Protein AF-A0A953TWG9-F1 (afdb_monomer_lite)

Secondary structure (DSSP, 8-state):
-PPPPPHHHHHHHHHHHHHHHHHHHHHHHHHH-HHHHHHHHHHHHHHTTPBP-----HHHHHHHHHHHHHHHHHHHHHHHHHHH-HHHHGGGHHHHHHHHHHHHHHHHHIIIII--BHHHHHHHHHHHHHHHHHHHHHHHHHHHHHT--

Radius of gyration: 17.67 Å; chains: 1; bounding box: 47×28×47 Å

Structure (mmCIF, N/CA/C/O backbone):
data_AF-A0A953TWG9-F1
#
_entry.id   AF-A0A953TWG9-F1
#
loop_
_atom_site.group_PDB
_atom_site.id
_atom_site.type_symbol
_atom_site.label_atom_id
_atom_site.label_alt_id
_atom_site.label_comp_id
_atom_site.label_asym_id
_atom_site.label_entity_id
_atom_site.label_seq_id
_atom_site.pdbx_PDB_ins_code
_atom_site.Cartn_x
_atom_site.Cartn_y
_atom_site.Cartn_z
_atom_site.occupancy
_atom_site.B_iso_or_equiv
_atom_site.auth_seq_id
_atom_site.auth_comp_id
_atom_site.auth_asym_id
_atom_site.auth_atom_id
_atom_site.pdbx_PDB_model_num
ATOM 1 N N . MET A 1 1 ? -24.099 6.044 23.510 1.00 38.38 1 MET A N 1
ATOM 2 C CA . MET A 1 1 ? -22.834 5.747 24.217 1.00 38.38 1 MET A CA 1
ATOM 3 C C . MET A 1 1 ? -22.064 4.775 23.344 1.00 38.38 1 MET A C 1
ATOM 5 O O . MET A 1 1 ? -22.531 3.661 23.166 1.00 38.38 1 MET A O 1
ATOM 9 N N . GLY A 1 2 ? -21.001 5.229 22.674 1.00 49.62 2 GLY A N 1
ATOM 10 C CA . GLY A 1 2 ? -20.231 4.360 21.780 1.00 49.62 2 GLY A CA 1
ATOM 11 C C . GLY A 1 2 ? -19.527 3.288 22.600 1.00 49.62 2 GLY A C 1
ATOM 12 O O . GLY A 1 2 ? -18.819 3.635 23.544 1.00 49.62 2 GLY A O 1
ATOM 13 N N . ALA A 1 3 ? -19.758 2.014 22.278 1.00 60.12 3 ALA A N 1
ATOM 14 C CA . ALA A 1 3 ? -19.016 0.910 22.870 1.00 60.12 3 ALA A CA 1
ATOM 15 C C . ALA A 1 3 ? -17.516 1.220 22.772 1.00 60.12 3 ALA A C 1
ATOM 17 O O . ALA A 1 3 ? -17.011 1.582 21.706 1.00 60.12 3 ALA A O 1
ATOM 18 N N . THR A 1 4 ? -16.814 1.168 23.900 1.00 72.12 4 THR A N 1
ATOM 19 C CA . THR A 1 4 ? -15.366 1.360 23.939 1.00 72.12 4 THR A CA 1
ATOM 20 C C . THR A 1 4 ? -14.710 0.334 23.026 1.00 72.12 4 THR A C 1
ATOM 22 O O . THR A 1 4 ? -14.819 -0.860 23.289 1.00 72.12 4 THR A O 1
ATOM 25 N N . ALA A 1 5 ? -14.038 0.807 21.971 1.00 76.00 5 ALA A N 1
ATOM 26 C CA . ALA A 1 5 ? -13.354 -0.054 21.012 1.00 76.00 5 ALA A CA 1
ATOM 27 C C . ALA A 1 5 ? -12.431 -1.051 21.729 1.00 76.00 5 ALA A C 1
ATOM 29 O O . ALA A 1 5 ? -11.655 -0.670 22.621 1.00 76.00 5 ALA A O 1
ATOM 30 N N . THR A 1 6 ? -12.515 -2.311 21.312 1.00 89.56 6 THR A N 1
ATOM 31 C CA . THR A 1 6 ? -11.686 -3.412 21.811 1.00 89.56 6 THR A CA 1
ATOM 32 C C . THR A 1 6 ? -10.202 -3.137 21.551 1.00 89.56 6 THR A C 1
ATOM 34 O O . THR A 1 6 ? -9.819 -2.272 20.752 1.00 89.56 6 THR A O 1
ATOM 37 N N . LYS A 1 7 ? -9.317 -3.866 22.238 1.00 92.75 7 LYS A N 1
ATOM 38 C CA . LYS A 1 7 ? -7.866 -3.734 22.035 1.00 92.75 7 LYS A CA 1
ATOM 39 C C . LYS A 1 7 ? -7.486 -4.039 20.581 1.00 92.75 7 LYS A C 1
ATOM 41 O O . LYS A 1 7 ? -6.636 -3.359 20.011 1.00 92.75 7 LYS A O 1
ATOM 46 N N . GLU A 1 8 ? -8.142 -5.025 19.987 1.00 94.06 8 GLU A N 1
ATOM 47 C CA . GLU A 1 8 ? -7.972 -5.495 18.616 1.00 94.06 8 GLU A CA 1
ATOM 48 C C . GLU A 1 8 ? -8.380 -4.423 17.603 1.00 94.06 8 GLU A C 1
ATOM 50 O O . GLU A 1 8 ? -7.635 -4.139 16.666 1.00 94.06 8 GLU A O 1
ATOM 55 N N . GLU A 1 9 ? -9.519 -3.768 17.823 1.00 93.00 9 GLU A N 1
ATOM 56 C CA . GLU A 1 9 ? -9.990 -2.659 16.987 1.00 93.00 9 GLU A CA 1
ATOM 57 C C . GLU A 1 9 ? -9.054 -1.448 17.070 1.00 93.00 9 GLU A C 1
ATOM 59 O O . GLU A 1 9 ? -8.768 -0.815 16.054 1.00 93.00 9 GLU A O 1
ATOM 64 N N . LYS A 1 10 ? -8.501 -1.151 18.254 1.00 93.81 10 LYS A N 1
ATOM 65 C CA . LYS A 1 10 ? -7.483 -0.097 18.405 1.00 93.81 10 LYS A CA 1
ATOM 66 C C . LYS A 1 10 ? -6.202 -0.429 17.644 1.00 93.81 10 LYS A C 1
ATOM 68 O O . LYS A 1 10 ? -5.661 0.435 16.960 1.00 93.81 10 LYS A O 1
ATOM 73 N N . GLN A 1 11 ? -5.727 -1.673 17.729 1.00 96.31 11 GLN A N 1
ATOM 74 C CA . GLN A 1 11 ? -4.559 -2.133 16.969 1.00 96.31 11 GLN A CA 1
ATOM 75 C C . GLN A 1 11 ? -4.783 -2.026 15.460 1.00 96.31 11 GLN A C 1
ATOM 77 O O . GLN A 1 11 ? -3.906 -1.523 14.757 1.00 96.31 11 GLN A O 1
ATOM 82 N N . LEU A 1 12 ? -5.965 -2.425 14.977 1.00 96.62 12 LEU A N 1
ATOM 83 C CA . LEU A 1 12 ? -6.353 -2.220 13.584 1.00 96.62 12 LEU A CA 1
ATOM 84 C C . LEU A 1 12 ? -6.329 -0.729 13.224 1.00 96.62 12 LEU A C 1
ATOM 86 O O . LEU A 1 12 ? -5.757 -0.362 12.204 1.00 96.62 12 LEU A O 1
ATOM 90 N N . GLY A 1 13 ? -6.880 0.139 14.076 1.00 96.12 13 GLY A N 1
ATOM 91 C CA . GLY A 1 13 ? -6.841 1.589 13.884 1.00 96.12 13 GLY A CA 1
ATOM 92 C C . GLY A 1 13 ? -5.418 2.133 13.713 1.00 96.12 13 GLY A C 1
ATOM 93 O O . GLY A 1 13 ? -5.153 2.853 12.753 1.00 96.12 13 GLY A O 1
ATOM 94 N N . TYR A 1 14 ? -4.478 1.748 14.583 1.00 97.62 14 TYR A N 1
ATOM 95 C CA . TYR A 1 14 ? -3.074 2.163 14.460 1.00 97.62 14 TYR A CA 1
ATO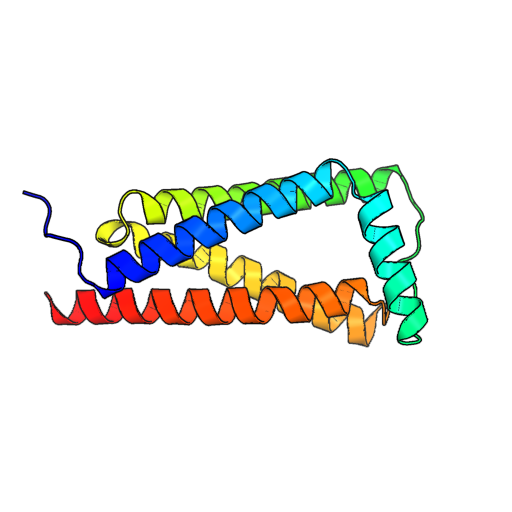M 96 C C . TYR A 1 14 ? -2.415 1.640 13.181 1.00 97.62 14 TYR A C 1
ATOM 98 O O . TYR A 1 14 ? -1.732 2.395 12.486 1.00 97.62 14 TYR A O 1
ATOM 106 N N . TRP A 1 15 ? -2.649 0.371 12.839 1.00 97.81 15 TRP A N 1
ATOM 107 C CA . TRP A 1 15 ? -2.141 -0.218 11.602 1.00 97.81 15 TRP A CA 1
ATOM 108 C C . TRP A 1 15 ? -2.662 0.518 10.361 1.00 97.81 15 TRP A C 1
ATOM 110 O O . TRP A 1 15 ? -1.888 0.848 9.461 1.00 97.81 15 TRP A O 1
ATOM 120 N N . MET A 1 16 ? -3.961 0.825 10.320 1.00 98.00 16 MET A N 1
ATOM 121 C CA . MET A 1 16 ? -4.571 1.531 9.194 1.00 98.00 16 MET A CA 1
ATOM 122 C C . MET A 1 16 ? -4.136 2.996 9.132 1.00 98.00 16 MET A C 1
ATOM 124 O O . MET A 1 16 ? -3.995 3.529 8.037 1.00 98.00 16 MET A O 1
ATOM 128 N N . ALA A 1 17 ? -3.839 3.640 10.264 1.00 97.88 17 ALA A N 1
ATOM 129 C CA . ALA A 1 17 ? -3.260 4.984 10.277 1.00 97.88 17 ALA A CA 1
ATOM 130 C C . ALA A 1 17 ? -1.855 4.994 9.659 1.00 97.88 17 ALA A C 1
ATOM 132 O O . ALA A 1 17 ? -1.561 5.819 8.793 1.00 97.88 17 ALA A O 1
ATOM 133 N N . MET A 1 18 ? -1.010 4.035 10.047 1.00 98.06 18 MET A N 1
ATOM 134 C CA . MET A 1 18 ? 0.313 3.871 9.449 1.00 98.06 18 MET A CA 1
ATOM 135 C C . MET A 1 18 ? 0.211 3.537 7.955 1.00 98.06 18 MET A C 1
ATOM 137 O O . MET A 1 18 ? 0.909 4.133 7.139 1.00 98.06 18 MET A O 1
ATOM 141 N N . SER A 1 19 ? -0.703 2.639 7.584 1.00 96.69 19 SER A N 1
ATOM 142 C CA . SER A 1 19 ? -0.949 2.265 6.188 1.00 96.69 19 SER A CA 1
ATOM 143 C C . SER A 1 19 ? -1.416 3.458 5.354 1.00 96.69 19 SER A C 1
ATOM 145 O O . SER A 1 19 ? -0.885 3.684 4.272 1.00 96.69 19 SER A O 1
ATOM 147 N N . ALA A 1 20 ? -2.340 4.274 5.872 1.00 97.69 20 ALA A N 1
ATOM 148 C CA . ALA A 1 20 ? -2.790 5.498 5.215 1.00 97.69 20 ALA A CA 1
ATOM 149 C C . ALA A 1 20 ? -1.618 6.449 4.945 1.00 97.69 20 ALA A C 1
ATOM 151 O O . ALA A 1 20 ? -1.482 6.957 3.834 1.00 97.69 20 ALA A O 1
ATOM 152 N N . PHE A 1 21 ? -0.745 6.648 5.936 1.00 98.00 21 PHE A N 1
ATOM 153 C CA . PHE A 1 21 ? 0.448 7.471 5.770 1.00 98.00 21 PHE A CA 1
ATOM 154 C C . PHE A 1 21 ? 1.391 6.909 4.697 1.00 98.00 21 PHE A C 1
ATOM 156 O O . PHE A 1 21 ? 1.846 7.658 3.832 1.00 98.00 21 PHE A O 1
ATOM 163 N N . LEU A 1 22 ? 1.654 5.599 4.706 1.00 96.50 22 LEU A N 1
ATOM 164 C CA . LEU A 1 22 ? 2.517 4.940 3.720 1.00 96.50 22 LEU A CA 1
ATOM 165 C C . LEU A 1 22 ? 1.945 5.016 2.300 1.00 96.50 22 LEU A C 1
ATOM 167 O O . LEU A 1 22 ? 2.680 5.307 1.362 1.00 96.50 22 LEU A O 1
ATOM 171 N N . TYR A 1 23 ? 0.643 4.785 2.123 1.00 96.44 23 TYR A N 1
ATOM 172 C CA . TYR A 1 23 ? -0.004 4.837 0.809 1.00 96.44 23 TYR A CA 1
ATOM 173 C C . TYR A 1 23 ? -0.067 6.258 0.262 1.00 96.44 23 TYR A C 1
ATOM 175 O O . TYR A 1 23 ? 0.221 6.468 -0.915 1.00 96.44 23 TYR A O 1
ATOM 183 N N . PHE A 1 24 ? -0.370 7.232 1.121 1.00 97.50 24 PHE A N 1
ATOM 184 C CA . PHE A 1 24 ? -0.377 8.638 0.747 1.00 97.50 24 PHE A CA 1
ATOM 185 C C . PHE A 1 24 ? 1.020 9.114 0.344 1.00 97.50 24 PHE A C 1
ATOM 187 O O . PHE A 1 24 ? 1.212 9.613 -0.763 1.00 97.50 24 PHE A O 1
ATOM 194 N N . SER A 1 25 ? 2.007 8.932 1.227 1.00 96.50 25 SER A N 1
ATOM 195 C CA . SER A 1 25 ? 3.381 9.380 0.984 1.00 96.50 25 SER A CA 1
ATOM 196 C C . SER A 1 25 ? 4.025 8.629 -0.181 1.00 96.50 25 SER A C 1
ATOM 198 O O . SER A 1 25 ? 4.606 9.262 -1.059 1.00 96.50 25 SER A O 1
ATOM 200 N N . GLY A 1 26 ? 3.859 7.306 -0.253 1.00 92.88 26 GLY A N 1
ATOM 201 C CA . GLY A 1 26 ? 4.341 6.487 -1.363 1.00 92.88 26 GLY A CA 1
ATOM 202 C C . GLY A 1 26 ? 3.716 6.903 -2.693 1.00 92.88 26 GLY A C 1
ATOM 203 O O . GLY A 1 26 ? 4.439 7.146 -3.657 1.00 92.88 26 GLY A O 1
ATOM 204 N N . GLY A 1 27 ? 2.391 7.075 -2.734 1.00 93.19 27 GLY A N 1
ATOM 205 C CA . GLY A 1 27 ? 1.690 7.576 -3.915 1.00 93.19 27 GLY A CA 1
ATOM 206 C C . GLY A 1 27 ? 2.190 8.956 -4.348 1.00 93.19 27 GLY A C 1
ATOM 207 O O . GLY A 1 27 ? 2.442 9.173 -5.532 1.00 93.19 27 GLY A O 1
ATOM 208 N N . LEU A 1 28 ? 2.394 9.873 -3.399 1.00 94.44 28 LEU A N 1
ATOM 209 C CA . LEU A 1 28 ? 2.886 11.223 -3.674 1.00 94.44 28 LEU A CA 1
ATOM 210 C C . LEU A 1 28 ? 4.319 11.214 -4.228 1.00 94.44 28 LEU A C 1
ATOM 212 O O . LEU A 1 28 ? 4.605 11.917 -5.196 1.00 94.44 28 LEU A O 1
ATOM 216 N N . VAL A 1 29 ? 5.207 10.394 -3.660 1.00 91.50 29 VAL A N 1
ATOM 217 C CA . VAL A 1 29 ? 6.584 10.231 -4.153 1.00 91.50 29 VAL A CA 1
ATOM 218 C C . VAL A 1 29 ? 6.586 9.684 -5.581 1.00 91.50 29 VAL A C 1
ATOM 220 O O . VAL A 1 29 ? 7.284 10.231 -6.432 1.00 91.50 29 VAL A O 1
ATOM 223 N N . PHE A 1 30 ? 5.770 8.666 -5.874 1.00 87.19 30 PHE A N 1
ATOM 224 C CA . PHE A 1 30 ? 5.636 8.120 -7.229 1.00 87.19 30 PHE A CA 1
ATOM 225 C C . PHE A 1 30 ? 5.056 9.131 -8.225 1.00 87.19 30 PHE A C 1
ATOM 227 O O . PHE A 1 30 ? 5.490 9.170 -9.375 1.00 87.19 30 PHE A O 1
ATOM 234 N N . LEU A 1 31 ? 4.101 9.965 -7.803 1.00 89.88 31 LEU A N 1
ATOM 235 C CA . LEU A 1 31 ? 3.496 10.980 -8.664 1.00 89.88 31 LEU A CA 1
ATOM 236 C C . LEU A 1 31 ? 4.476 12.117 -8.991 1.00 89.88 31 LEU A C 1
ATOM 238 O O . LEU A 1 31 ? 4.582 12.524 -10.148 1.00 89.88 31 LEU A O 1
ATOM 242 N N . LEU A 1 32 ? 5.178 12.639 -7.981 1.00 89.62 32 LEU A N 1
ATOM 243 C CA . LEU A 1 32 ? 6.045 13.813 -8.118 1.00 89.62 32 LEU A CA 1
ATOM 244 C C . LEU A 1 32 ? 7.440 13.465 -8.650 1.00 89.62 32 LEU A C 1
ATOM 246 O O . LEU A 1 32 ? 8.026 14.241 -9.405 1.00 89.62 32 LEU A O 1
ATOM 250 N N . PHE A 1 33 ? 7.971 12.297 -8.283 1.00 88.25 33 PHE A N 1
ATOM 251 C CA . PHE A 1 33 ? 9.346 11.890 -8.579 1.00 88.25 33 PHE A CA 1
ATOM 252 C C . PHE A 1 33 ? 9.446 10.490 -9.217 1.00 88.25 33 PHE A C 1
ATOM 254 O O . PHE A 1 33 ? 10.300 9.699 -8.805 1.00 88.25 33 PHE A O 1
ATOM 261 N N . PRO A 1 34 ? 8.664 10.165 -10.267 1.00 84.19 34 PRO A N 1
ATOM 262 C CA . PRO A 1 34 ? 8.683 8.824 -10.856 1.00 84.19 34 PRO A CA 1
ATOM 263 C C . PRO A 1 34 ? 10.054 8.464 -11.443 1.00 84.19 34 PRO A C 1
ATOM 265 O O . PRO A 1 34 ? 10.548 7.357 -11.260 1.00 84.19 34 PRO A O 1
ATOM 268 N N . ARG A 1 35 ? 10.708 9.418 -12.119 1.00 83.56 35 ARG A N 1
ATOM 269 C CA . ARG A 1 35 ? 12.005 9.191 -12.775 1.00 83.56 35 ARG A CA 1
ATOM 270 C C . ARG A 1 35 ? 13.157 9.002 -11.788 1.00 83.56 35 ARG A C 1
ATOM 272 O O . ARG A 1 35 ? 13.841 7.990 -11.912 1.00 83.56 35 ARG A O 1
ATOM 279 N N . PRO A 1 36 ? 13.392 9.912 -10.818 1.00 86.50 36 PRO A N 1
ATOM 280 C CA . PRO A 1 36 ? 14.431 9.697 -9.814 1.00 86.50 36 PRO A CA 1
ATOM 281 C C . PRO A 1 36 ? 14.269 8.365 -9.079 1.00 86.50 36 PRO A C 1
ATOM 283 O O . PRO A 1 36 ? 15.253 7.660 -8.878 1.00 86.50 36 PRO A O 1
ATOM 286 N N . LEU A 1 37 ? 13.031 7.993 -8.740 1.00 85.56 37 LEU A N 1
ATOM 287 C CA . LEU A 1 37 ? 12.747 6.740 -8.052 1.00 85.56 37 LEU A CA 1
ATOM 288 C C . LEU A 1 37 ? 13.141 5.519 -8.894 1.00 85.56 37 LEU A C 1
ATOM 290 O O . LEU A 1 37 ? 13.861 4.650 -8.407 1.00 85.56 37 LEU A O 1
ATOM 294 N N . LEU A 1 38 ? 12.728 5.473 -10.165 1.00 84.44 38 LEU A N 1
ATOM 295 C CA . LEU A 1 38 ? 13.093 4.382 -11.074 1.00 84.44 38 LEU A CA 1
ATOM 296 C C . LEU A 1 38 ? 14.607 4.304 -11.305 1.00 84.44 38 LEU A C 1
ATOM 298 O O . LEU A 1 38 ? 15.162 3.212 -11.283 1.00 84.44 38 LEU A O 1
ATOM 302 N N . LEU A 1 39 ? 15.299 5.441 -11.427 1.00 86.19 39 LEU A N 1
ATOM 303 C CA . LEU A 1 39 ? 16.759 5.464 -11.573 1.00 86.19 39 LEU A CA 1
ATOM 304 C C . LEU A 1 39 ? 17.484 4.886 -10.351 1.00 86.19 39 LEU A C 1
ATOM 306 O O . LEU A 1 39 ? 18.483 4.180 -10.506 1.00 86.19 39 LEU A O 1
ATOM 310 N N . VAL A 1 40 ? 16.994 5.169 -9.141 1.00 87.06 40 VAL A N 1
ATOM 311 C CA . VAL A 1 40 ? 17.536 4.575 -7.910 1.00 87.06 40 VAL A CA 1
ATOM 312 C C . VAL A 1 40 ? 17.291 3.067 -7.902 1.00 87.06 40 VAL A C 1
ATOM 314 O O . VAL A 1 40 ? 18.222 2.307 -7.639 1.00 87.06 40 VAL A O 1
ATOM 317 N N . LEU A 1 41 ? 16.079 2.621 -8.244 1.00 86.12 41 LEU A N 1
ATOM 318 C CA . LEU A 1 41 ? 15.743 1.196 -8.314 1.00 86.12 41 LEU A CA 1
ATOM 319 C C . LEU A 1 41 ? 16.584 0.457 -9.360 1.00 86.12 41 LEU A C 1
ATOM 321 O O . LEU A 1 41 ? 17.099 -0.618 -9.070 1.00 86.12 41 LEU A O 1
ATOM 325 N N . ASP A 1 42 ? 16.798 1.040 -10.535 1.00 87.81 42 ASP A N 1
ATOM 326 C CA . ASP A 1 42 ? 17.662 0.464 -11.567 1.00 87.81 42 ASP A CA 1
ATOM 327 C C . ASP A 1 42 ? 19.126 0.420 -11.121 1.00 87.81 42 ASP A C 1
ATOM 329 O O . ASP A 1 42 ? 19.835 -0.550 -11.387 1.00 87.81 42 ASP A O 1
ATOM 333 N N . SER A 1 43 ? 19.592 1.451 -10.411 1.00 86.56 43 SER A N 1
ATOM 334 C CA . SER A 1 43 ? 20.955 1.491 -9.872 1.00 86.56 43 SER A CA 1
ATOM 335 C C . SER A 1 43 ? 21.177 0.405 -8.821 1.00 86.56 43 SER A C 1
ATOM 337 O O . SER A 1 43 ? 22.199 -0.275 -8.859 1.00 86.56 43 SER A O 1
ATOM 339 N N . LEU A 1 44 ? 20.203 0.185 -7.935 1.00 86.69 44 LEU A N 1
ATOM 340 C CA . LEU A 1 44 ? 20.220 -0.926 -6.982 1.00 86.69 44 LEU A CA 1
ATOM 341 C C . LEU A 1 44 ? 20.102 -2.281 -7.693 1.00 86.69 44 LEU A C 1
ATOM 343 O O . LEU A 1 44 ? 20.817 -3.219 -7.350 1.00 86.69 44 LEU A O 1
ATOM 347 N N . GLY A 1 45 ? 19.268 -2.372 -8.730 1.00 84.56 45 GLY A N 1
ATOM 348 C CA . GLY A 1 45 ? 19.112 -3.566 -9.557 1.00 84.56 45 GLY A CA 1
ATOM 349 C C . GLY A 1 45 ? 20.413 -4.010 -10.222 1.00 84.56 45 GLY A C 1
ATOM 350 O O . GLY A 1 45 ? 20.694 -5.206 -10.267 1.00 84.56 45 GLY A O 1
ATOM 351 N N . LYS A 1 46 ? 21.261 -3.065 -10.649 1.00 86.75 46 LYS A N 1
ATOM 352 C CA . LYS A 1 46 ? 22.597 -3.366 -11.192 1.00 86.75 46 LYS A CA 1
ATOM 353 C C . LYS A 1 46 ? 23.507 -4.064 -10.181 1.00 86.75 46 LYS A C 1
ATOM 355 O O . LYS A 1 46 ? 24.260 -4.944 -10.583 1.00 86.75 46 LYS A O 1
ATOM 360 N N . ILE A 1 47 ? 23.417 -3.720 -8.891 1.00 88.31 47 ILE A N 1
ATOM 361 C CA . ILE A 1 47 ? 24.217 -4.353 -7.823 1.00 88.31 47 ILE A CA 1
ATOM 362 C C . ILE A 1 47 ? 23.877 -5.846 -7.707 1.00 88.31 47 ILE A C 1
ATOM 364 O O . ILE A 1 47 ? 24.750 -6.667 -7.449 1.00 88.31 47 ILE A O 1
ATOM 368 N N . VAL A 1 48 ? 22.614 -6.206 -7.942 1.00 85.56 48 VAL A N 1
ATOM 369 C CA . VAL A 1 48 ? 22.108 -7.586 -7.872 1.00 85.56 48 VAL A CA 1
ATOM 370 C C . VAL A 1 48 ? 21.927 -8.238 -9.251 1.00 85.56 48 VAL A C 1
ATOM 372 O O . VAL A 1 48 ? 21.250 -9.257 -9.361 1.00 85.56 48 VAL A O 1
ATOM 375 N N . HIS A 1 49 ? 22.535 -7.675 -10.303 1.00 85.88 49 HIS A N 1
ATOM 376 C CA . HIS A 1 49 ? 22.500 -8.188 -11.682 1.00 85.88 49 HIS A CA 1
ATOM 377 C C . HIS A 1 49 ? 21.083 -8.374 -12.273 1.00 85.88 49 HIS A C 1
ATOM 379 O O . HIS A 1 49 ? 20.842 -9.285 -13.067 1.00 85.88 49 HIS A O 1
ATOM 385 N N . LEU A 1 50 ? 20.138 -7.505 -11.907 1.00 86.62 50 LEU A N 1
ATOM 386 C CA . LEU A 1 50 ? 18.773 -7.496 -12.442 1.00 86.62 50 LEU A CA 1
ATOM 387 C C . LEU A 1 50 ? 18.604 -6.488 -13.584 1.00 86.62 50 LEU A C 1
ATOM 389 O O . LEU A 1 50 ? 19.359 -5.521 -13.709 1.00 86.62 50 LEU A O 1
ATOM 393 N N . ALA A 1 51 ? 17.595 -6.725 -14.425 1.00 80.31 51 ALA A N 1
ATOM 394 C CA . ALA A 1 51 ? 17.303 -5.864 -15.565 1.00 80.31 51 ALA A CA 1
ATOM 395 C C . ALA A 1 51 ? 16.815 -4.475 -15.101 1.00 80.31 51 ALA A C 1
ATOM 397 O O . ALA A 1 51 ? 16.154 -4.370 -14.064 1.00 80.31 51 ALA A O 1
ATOM 398 N N . PRO A 1 52 ? 17.097 -3.402 -15.856 1.00 75.88 52 PRO A N 1
ATOM 399 C CA . PRO A 1 52 ? 16.469 -2.114 -15.608 1.00 75.88 52 PRO A CA 1
ATOM 400 C C . PRO A 1 52 ? 14.993 -2.147 -16.024 1.00 75.88 52 PRO A C 1
ATOM 402 O O . PRO A 1 52 ? 14.598 -2.873 -16.943 1.00 75.88 52 PRO A O 1
ATOM 405 N N . VAL A 1 53 ? 14.173 -1.320 -15.386 1.00 69.81 53 VAL A N 1
ATOM 406 C CA . VAL A 1 53 ? 12.856 -0.968 -15.921 1.00 69.81 53 VAL A CA 1
ATOM 407 C C . VAL A 1 53 ? 13.106 0.003 -17.071 1.00 69.81 53 VAL A C 1
ATOM 409 O O . VAL A 1 53 ? 13.503 1.136 -16.827 1.00 69.81 53 VAL A O 1
ATOM 412 N N . LEU A 1 54 ? 12.943 -0.443 -18.326 1.00 61.44 54 LEU A N 1
ATOM 413 C CA . LEU A 1 54 ? 13.207 0.387 -19.512 1.00 61.44 54 LEU A CA 1
ATOM 414 C C . LEU A 1 54 ? 12.602 1.802 -19.346 1.00 61.44 54 LEU A C 1
ATOM 416 O O . LEU A 1 54 ? 11.378 1.919 -19.275 1.00 61.44 54 LEU A O 1
ATOM 420 N N . PRO A 1 55 ? 13.413 2.876 -19.331 1.00 54.91 55 PRO A N 1
ATOM 421 C CA . PRO A 1 55 ? 12.895 4.237 -19.352 1.00 54.91 55 PRO A CA 1
ATOM 422 C C . PRO A 1 55 ? 12.512 4.559 -20.796 1.00 54.91 55 PRO A C 1
ATOM 424 O O . PRO A 1 55 ? 13.390 4.652 -21.657 1.00 54.91 55 PRO A O 1
ATOM 427 N N . GLY A 1 56 ? 11.219 4.676 -21.113 1.00 54.50 56 GLY A N 1
ATOM 428 C CA . GLY A 1 56 ? 10.864 4.615 -22.528 1.00 54.50 56 GLY A CA 1
ATOM 429 C C . GLY A 1 56 ? 9.406 4.751 -22.944 1.00 54.50 56 GLY A C 1
ATOM 430 O O . GLY A 1 56 ? 9.025 4.049 -23.869 1.00 54.50 56 GLY A O 1
ATOM 431 N N . ALA A 1 57 ? 8.609 5.651 -22.354 1.00 49.88 57 ALA A N 1
ATOM 432 C CA . ALA A 1 57 ? 7.673 6.514 -23.104 1.00 49.88 57 ALA A CA 1
ATOM 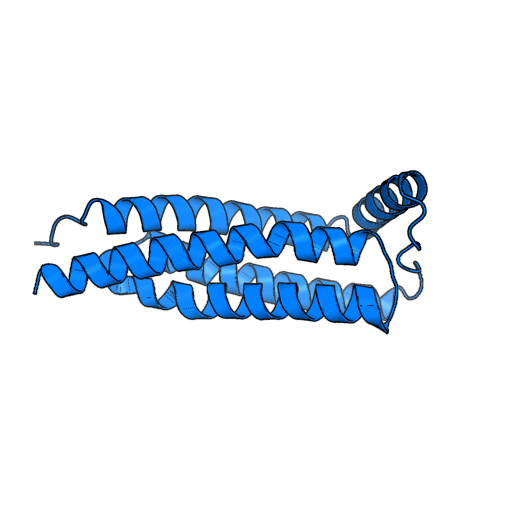433 C C . ALA A 1 57 ? 6.977 7.536 -22.183 1.00 49.88 57 ALA A C 1
ATOM 435 O O . ALA A 1 57 ? 6.108 7.192 -21.382 1.00 49.88 57 ALA A O 1
ATOM 436 N N . MET A 1 58 ? 7.290 8.827 -22.358 1.00 61.00 58 MET A N 1
ATOM 437 C CA . MET A 1 58 ? 6.844 9.921 -21.476 1.00 61.00 58 MET A CA 1
ATOM 438 C C . MET A 1 58 ? 5.326 10.029 -21.262 1.00 61.00 58 MET A C 1
ATOM 440 O O . MET A 1 58 ? 4.911 10.491 -20.200 1.00 61.00 58 MET A O 1
ATOM 444 N N . LEU A 1 59 ? 4.497 9.670 -22.247 1.00 65.44 59 LEU A N 1
ATOM 445 C CA . LEU A 1 59 ? 3.047 9.865 -22.144 1.00 65.44 59 LEU A CA 1
ATOM 446 C C . LEU A 1 59 ? 2.353 8.694 -21.433 1.00 65.44 59 LEU A C 1
ATOM 448 O O . LEU A 1 59 ? 1.554 8.918 -20.525 1.00 65.44 59 LEU A O 1
ATOM 452 N N . ALA A 1 60 ? 2.699 7.457 -21.804 1.00 73.31 60 ALA A N 1
ATOM 453 C CA . ALA A 1 60 ? 2.135 6.256 -21.193 1.00 73.31 60 ALA A CA 1
ATOM 454 C C . ALA A 1 60 ? 2.531 6.150 -19.713 1.00 73.31 60 ALA A C 1
ATOM 456 O O . ALA A 1 60 ? 1.677 5.901 -18.870 1.00 73.31 60 ALA A O 1
ATOM 457 N N . GLU A 1 61 ? 3.792 6.436 -19.372 1.00 76.06 61 GLU A N 1
ATOM 458 C CA . GLU A 1 61 ? 4.261 6.451 -17.978 1.00 76.06 61 GLU A CA 1
ATOM 459 C C . GLU A 1 61 ? 3.464 7.438 -17.114 1.00 76.06 61 GLU A C 1
ATOM 461 O O . GLU A 1 61 ? 3.036 7.100 -16.014 1.00 76.06 61 GLU A O 1
ATOM 466 N N . ARG A 1 62 ? 3.209 8.656 -17.615 1.00 81.06 62 ARG A N 1
ATOM 467 C CA . ARG A 1 62 ? 2.420 9.662 -16.885 1.00 81.06 62 ARG A CA 1
ATOM 468 C C . ARG A 1 62 ? 0.978 9.214 -16.676 1.00 81.06 62 ARG A C 1
ATOM 470 O O . ARG A 1 62 ? 0.446 9.413 -15.588 1.00 81.06 62 ARG A O 1
ATOM 477 N N . PHE A 1 63 ? 0.369 8.599 -17.687 1.00 84.50 63 PHE A N 1
ATOM 478 C CA . PHE A 1 63 ? -0.977 8.043 -17.575 1.00 84.50 63 PHE A CA 1
ATOM 479 C C . PHE A 1 63 ? -1.049 6.960 -16.488 1.00 84.50 63 PHE A C 1
ATOM 481 O O . PHE A 1 63 ? -1.887 7.042 -15.590 1.00 84.50 63 PHE A O 1
ATOM 488 N N . TRP A 1 64 ? -0.125 5.995 -16.508 1.00 86.31 64 TRP A N 1
ATOM 489 C CA . TRP A 1 64 ? -0.084 4.927 -15.508 1.00 86.31 64 TRP A CA 1
ATOM 490 C C . TRP A 1 64 ? 0.258 5.439 -14.106 1.00 86.31 64 TRP A C 1
ATOM 492 O O . TRP A 1 64 ? -0.320 4.957 -13.135 1.00 86.31 64 TRP A O 1
ATOM 502 N N . ASN A 1 65 ? 1.110 6.459 -13.983 1.00 87.56 65 ASN A N 1
ATOM 503 C CA . ASN A 1 65 ? 1.408 7.094 -12.697 1.00 87.56 65 ASN A CA 1
ATOM 504 C C . ASN A 1 65 ? 0.182 7.796 -12.102 1.00 87.56 65 ASN A C 1
ATOM 506 O O . ASN A 1 65 ? -0.066 7.675 -10.904 1.00 87.56 65 ASN A O 1
ATOM 510 N N . LEU A 1 66 ? -0.610 8.494 -12.924 1.00 90.75 66 LEU A N 1
ATOM 511 C CA . LEU A 1 66 ? -1.865 9.108 -12.477 1.00 90.75 66 LEU A CA 1
ATOM 512 C C . LEU A 1 66 ? -2.863 8.048 -11.997 1.00 90.75 66 LEU A C 1
ATOM 514 O O . LEU A 1 66 ? -3.490 8.223 -10.950 1.00 90.75 66 LEU A O 1
ATOM 518 N N . LEU A 1 67 ? -2.973 6.931 -12.721 1.00 91.62 67 LEU A N 1
ATOM 519 C CA . LEU A 1 67 ? -3.833 5.818 -12.325 1.00 91.62 67 LEU A CA 1
ATOM 520 C C . LEU A 1 67 ? -3.356 5.170 -11.016 1.00 91.62 67 LEU A C 1
ATOM 522 O O . LEU A 1 67 ? -4.155 4.967 -10.102 1.00 91.62 67 LEU A O 1
ATOM 526 N N . ALA A 1 68 ? -2.056 4.892 -10.894 1.00 91.56 68 ALA A N 1
ATOM 527 C CA . ALA A 1 68 ? -1.457 4.339 -9.683 1.00 91.56 68 ALA A CA 1
ATOM 528 C C . ALA A 1 68 ? -1.674 5.261 -8.475 1.00 91.56 68 ALA A C 1
ATOM 530 O O . ALA A 1 68 ? -2.060 4.793 -7.403 1.00 91.56 68 ALA A O 1
ATOM 531 N N . PHE A 1 69 ? -1.511 6.575 -8.657 1.00 94.94 69 PHE A N 1
ATOM 532 C CA . PHE A 1 69 ? -1.789 7.563 -7.619 1.00 94.94 69 PHE A CA 1
ATOM 533 C C . PHE A 1 69 ? -3.268 7.575 -7.216 1.00 94.94 69 PHE A C 1
ATOM 535 O O . PHE A 1 69 ? -3.581 7.551 -6.029 1.00 94.94 69 PHE A O 1
ATOM 542 N N . SER A 1 70 ? -4.191 7.546 -8.182 1.00 96.75 70 SER A N 1
ATOM 543 C CA . SER A 1 70 ? -5.632 7.472 -7.907 1.00 96.75 70 SER A CA 1
ATOM 544 C C . SER A 1 70 ? -6.000 6.230 -7.079 1.00 96.75 70 SER A C 1
ATOM 546 O O . SER A 1 70 ? -6.726 6.327 -6.082 1.00 96.75 70 SER A O 1
ATOM 548 N N . MET A 1 71 ? -5.434 5.067 -7.418 1.00 95.25 71 MET A N 1
ATOM 549 C CA . MET A 1 71 ? -5.619 3.838 -6.641 1.00 95.25 71 MET A CA 1
ATOM 550 C C . MET A 1 71 ? -5.007 3.948 -5.238 1.00 95.25 71 MET A C 1
ATOM 552 O O . MET A 1 71 ? -5.663 3.582 -4.261 1.00 95.25 71 MET A O 1
ATOM 556 N N . ALA A 1 72 ? -3.801 4.515 -5.112 1.00 96.25 72 ALA A N 1
ATOM 557 C CA . ALA A 1 72 ? -3.151 4.762 -3.824 1.00 96.25 72 ALA A CA 1
ATOM 558 C C . ALA A 1 72 ? -3.995 5.680 -2.921 1.00 96.25 72 ALA A C 1
ATOM 560 O O . ALA A 1 72 ? -4.162 5.406 -1.731 1.00 96.25 72 ALA A O 1
ATOM 561 N N . MET A 1 73 ? -4.605 6.727 -3.484 1.00 97.94 73 MET A N 1
ATOM 562 C CA . MET A 1 73 ? -5.523 7.608 -2.758 1.00 97.94 73 MET A CA 1
ATOM 563 C C . MET A 1 73 ? -6.806 6.893 -2.339 1.00 97.94 73 MET A C 1
ATOM 565 O O . MET A 1 73 ? -7.296 7.115 -1.234 1.00 97.94 73 MET A O 1
ATOM 569 N N . THR A 1 74 ? -7.319 5.981 -3.163 1.00 97.75 74 THR A N 1
ATOM 570 C CA . THR A 1 74 ? -8.498 5.175 -2.816 1.00 97.75 74 THR A CA 1
ATOM 571 C C . THR A 1 74 ? -8.233 4.301 -1.588 1.00 97.75 74 THR A C 1
ATOM 573 O O . THR A 1 74 ? -8.999 4.346 -0.624 1.00 97.75 74 THR A O 1
ATOM 576 N N . ILE A 1 75 ? -7.120 3.557 -1.565 1.00 97.50 75 ILE A N 1
ATOM 577 C CA . ILE A 1 75 ? -6.763 2.722 -0.403 1.00 97.50 75 ILE A CA 1
ATOM 578 C C . ILE A 1 75 ? -6.338 3.556 0.812 1.00 97.50 75 ILE A C 1
ATOM 580 O O . ILE A 1 75 ? -6.568 3.139 1.948 1.00 97.50 75 ILE A O 1
ATOM 584 N N . THR A 1 76 ? -5.788 4.755 0.600 1.00 98.12 76 THR A N 1
ATOM 585 C CA . THR A 1 76 ? -5.539 5.739 1.665 1.00 98.12 76 THR A CA 1
ATOM 586 C C . THR A 1 76 ? -6.853 6.159 2.316 1.00 98.12 76 THR A C 1
ATOM 588 O O . THR A 1 76 ? -6.988 6.072 3.534 1.00 98.12 76 THR A O 1
ATOM 591 N N . THR A 1 77 ? -7.851 6.556 1.523 1.00 98.25 77 THR A N 1
ATOM 592 C CA . THR A 1 77 ? -9.167 6.958 2.033 1.00 98.25 77 THR A CA 1
ATOM 593 C C . THR A 1 77 ? -9.860 5.802 2.745 1.00 98.25 77 THR A C 1
ATOM 595 O O . THR A 1 77 ? -10.355 5.998 3.853 1.00 98.25 77 THR A O 1
ATOM 598 N N . ALA A 1 78 ? -9.838 4.590 2.179 1.00 97.75 78 ALA A N 1
ATOM 599 C CA . ALA A 1 78 ? -10.359 3.401 2.856 1.00 97.75 78 ALA A CA 1
ATOM 600 C C . ALA A 1 78 ? -9.690 3.203 4.227 1.00 97.75 78 ALA A C 1
ATOM 602 O O . ALA A 1 78 ? -10.371 3.001 5.230 1.00 97.75 78 ALA A O 1
ATOM 603 N N . SER A 1 79 ? -8.367 3.372 4.295 1.00 97.94 79 SER A N 1
ATOM 604 C CA . SER A 1 79 ? -7.612 3.286 5.547 1.00 97.94 79 SER A CA 1
ATOM 605 C C . SER A 1 79 ? -8.032 4.361 6.555 1.00 97.94 79 SER A C 1
ATOM 607 O O . SER A 1 79 ? -8.287 4.047 7.715 1.00 97.94 79 SER A O 1
ATOM 609 N N . VAL A 1 80 ? -8.199 5.614 6.121 1.00 98.12 80 VAL A N 1
ATOM 610 C CA . VAL A 1 80 ? -8.672 6.722 6.972 1.00 98.12 80 VAL A CA 1
ATOM 611 C C . VAL A 1 80 ? -10.092 6.481 7.496 1.00 98.12 80 VAL A C 1
ATOM 613 O O . VAL A 1 80 ? -10.384 6.798 8.650 1.00 98.12 80 VAL A O 1
ATOM 616 N N . VAL A 1 81 ? -10.980 5.904 6.683 1.00 97.88 81 VAL A N 1
ATOM 617 C CA . VAL A 1 81 ? -12.344 5.550 7.106 1.00 97.88 81 VAL A CA 1
ATOM 618 C C . VAL A 1 81 ? -12.311 4.518 8.238 1.00 97.88 81 VAL A C 1
ATOM 620 O O . VAL A 1 81 ? -13.042 4.683 9.220 1.00 97.88 81 VAL A O 1
ATOM 623 N N . VAL A 1 82 ? -11.419 3.521 8.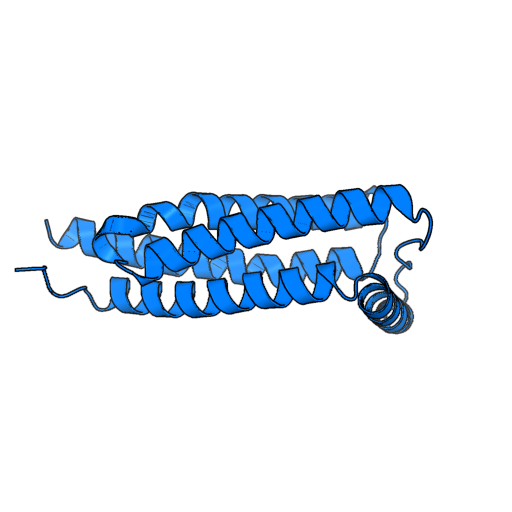166 1.00 96.88 82 VAL A N 1
ATOM 624 C CA . VAL A 1 82 ? -11.199 2.576 9.274 1.00 96.88 82 VAL A CA 1
ATOM 625 C C . VAL A 1 82 ? -10.667 3.299 10.510 1.00 96.88 82 VAL A C 1
ATOM 627 O O . VAL A 1 82 ? -11.206 3.104 11.591 1.00 96.88 82 VAL A O 1
ATOM 630 N N . VAL A 1 83 ? -9.671 4.181 10.372 1.00 96.69 83 VAL A N 1
ATOM 631 C CA . VAL A 1 83 ? -9.078 4.921 11.507 1.00 96.69 83 VAL A CA 1
ATOM 632 C C . VAL A 1 83 ? -10.125 5.696 12.311 1.00 96.69 83 VAL A C 1
ATOM 634 O O . VAL A 1 83 ? -10.062 5.715 13.538 1.00 96.69 83 VAL A O 1
ATOM 637 N N . ARG A 1 84 ? -11.099 6.323 11.639 1.00 95.00 84 ARG A N 1
ATOM 638 C CA . ARG A 1 84 ? -12.144 7.128 12.298 1.00 95.00 84 ARG A CA 1
ATOM 639 C C . ARG A 1 84 ? -13.065 6.304 13.194 1.00 95.00 84 ARG A C 1
ATOM 641 O O . ARG A 1 84 ? -13.518 6.809 14.217 1.00 95.00 84 ARG A O 1
ATOM 648 N N . ASN A 1 85 ? -13.369 5.070 12.802 1.00 94.19 85 ASN A N 1
ATOM 649 C CA . ASN A 1 85 ? -14.173 4.155 13.606 1.00 94.19 85 ASN A CA 1
ATOM 650 C C . ASN A 1 85 ? -13.818 2.699 13.263 1.00 94.19 85 ASN A C 1
ATOM 652 O O . ASN A 1 85 ? -14.503 2.079 12.443 1.00 94.19 85 ASN A O 1
ATOM 656 N N . PRO A 1 86 ? -12.764 2.134 13.881 1.00 93.25 86 PRO A N 1
ATOM 657 C CA . PRO A 1 86 ? -12.283 0.803 13.519 1.00 93.25 86 PRO A CA 1
ATOM 658 C C . PRO A 1 86 ? -13.312 -0.300 13.778 1.00 93.25 86 PRO A C 1
ATOM 660 O O . PRO A 1 86 ? -13.330 -1.297 13.064 1.00 93.25 86 PRO A O 1
ATOM 663 N N . ALA A 1 87 ? -14.195 -0.107 14.764 1.00 90.75 87 ALA A N 1
ATOM 664 C CA . ALA A 1 87 ? -15.227 -1.073 15.121 1.00 90.75 87 ALA A CA 1
ATOM 665 C C . ALA A 1 87 ? -16.304 -1.202 14.034 1.00 90.75 87 ALA A C 1
ATOM 667 O O . ALA A 1 87 ? -16.642 -2.318 13.633 1.00 90.75 87 ALA A O 1
ATOM 668 N N . ALA A 1 88 ? -16.806 -0.065 13.540 1.00 92.81 88 ALA A N 1
ATOM 669 C CA . ALA A 1 88 ? -17.873 -0.019 12.539 1.00 92.81 88 ALA A CA 1
ATOM 670 C C . ALA A 1 88 ? -17.363 -0.179 11.099 1.00 92.81 88 ALA A C 1
ATOM 672 O O . ALA A 1 88 ? -18.076 -0.704 10.253 1.00 92.81 88 ALA A O 1
ATOM 673 N N . ASN A 1 89 ? -16.135 0.263 10.813 1.00 95.56 89 ASN A N 1
ATOM 674 C CA . ASN A 1 89 ? -15.648 0.406 9.440 1.00 95.56 89 ASN A CA 1
ATOM 675 C C . ASN A 1 89 ? -14.591 -0.628 9.032 1.00 95.56 89 ASN A C 1
ATOM 677 O O . ASN A 1 89 ? -14.023 -0.501 7.953 1.00 95.56 89 ASN A O 1
ATOM 681 N N . LYS A 1 90 ? -14.305 -1.648 9.849 1.00 94.25 90 LYS A N 1
ATOM 682 C CA . LYS A 1 90 ? -13.283 -2.681 9.566 1.00 94.25 90 LYS A CA 1
ATOM 683 C C . LYS A 1 90 ? -13.389 -3.344 8.189 1.00 94.25 90 LYS A C 1
ATOM 685 O O . LYS A 1 90 ? -12.365 -3.737 7.640 1.00 94.25 90 LYS A O 1
ATOM 690 N N . ASP A 1 91 ? -14.575 -3.413 7.591 1.00 96.12 91 ASP A N 1
ATOM 691 C CA . ASP A 1 91 ? -14.760 -3.996 6.256 1.00 96.12 91 ASP A CA 1
ATOM 692 C C . ASP A 1 91 ? -14.151 -3.143 5.128 1.00 96.12 91 ASP A C 1
ATOM 694 O O . ASP A 1 91 ? -13.842 -3.665 4.057 1.00 96.12 91 ASP A O 1
ATOM 698 N N . PHE A 1 92 ? -13.831 -1.866 5.376 1.00 97.19 92 PHE A N 1
ATOM 699 C CA . PHE A 1 92 ? -13.018 -1.056 4.459 1.00 97.19 92 PHE A CA 1
ATOM 700 C C . PHE A 1 92 ? -11.564 -1.551 4.346 1.00 97.19 92 PHE A C 1
ATOM 702 O O . PHE A 1 92 ? -10.840 -1.120 3.450 1.00 97.19 92 PHE A O 1
ATOM 709 N N . CYS A 1 93 ? -11.131 -2.508 5.175 1.00 96.50 93 CYS A N 1
ATOM 710 C CA . CYS A 1 93 ? -9.882 -3.236 4.954 1.00 96.50 93 CYS A CA 1
ATOM 711 C C . CYS A 1 93 ? -9.943 -4.149 3.722 1.00 96.50 93 CYS A C 1
ATOM 713 O O . CYS A 1 93 ? -8.906 -4.400 3.117 1.00 96.50 93 CYS A O 1
ATOM 715 N N . ILE A 1 94 ? -11.124 -4.631 3.317 1.00 96.88 94 ILE A N 1
ATOM 716 C CA . ILE A 1 94 ? -11.293 -5.540 2.172 1.00 96.88 94 ILE A CA 1
ATOM 717 C C . ILE A 1 94 ? -10.711 -4.946 0.874 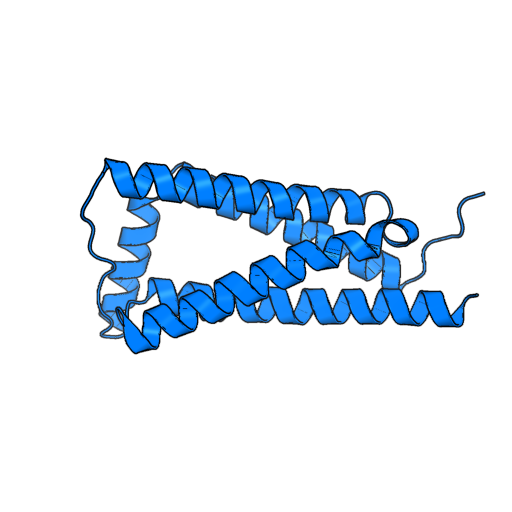1.00 96.88 94 ILE A C 1
ATOM 719 O O . ILE A 1 94 ? -9.848 -5.595 0.280 1.00 96.88 94 ILE A O 1
ATOM 723 N N . PRO A 1 95 ? -11.081 -3.728 0.427 1.00 96.31 95 PRO A N 1
ATOM 724 C CA . PRO A 1 95 ? -10.488 -3.144 -0.778 1.00 96.31 95 PRO A CA 1
ATOM 725 C C . PRO A 1 95 ? -8.973 -2.919 -0.655 1.00 96.31 95 PRO A C 1
ATOM 727 O O . PRO A 1 95 ? -8.256 -3.079 -1.640 1.00 96.31 95 PRO A O 1
ATOM 730 N N . VAL A 1 96 ? -8.460 -2.615 0.544 1.00 97.00 96 VAL A N 1
ATOM 731 C CA . VAL A 1 96 ? -7.010 -2.494 0.788 1.00 97.00 96 VAL A CA 1
ATOM 732 C C . VAL A 1 96 ? -6.319 -3.844 0.593 1.00 97.00 96 VAL A C 1
ATOM 734 O O . VAL A 1 96 ? -5.311 -3.926 -0.104 1.00 97.00 96 VAL A O 1
ATOM 737 N N . ILE A 1 97 ? -6.889 -4.915 1.151 1.00 97.56 97 ILE A N 1
ATOM 738 C CA . ILE A 1 97 ? -6.384 -6.285 1.014 1.00 97.56 97 ILE A CA 1
ATOM 739 C C . ILE A 1 97 ? -6.343 -6.692 -0.461 1.00 97.56 97 ILE A C 1
ATOM 741 O O . ILE A 1 97 ? -5.293 -7.111 -0.942 1.00 97.56 97 ILE A O 1
ATOM 745 N N . PHE A 1 98 ? -7.449 -6.531 -1.194 1.00 97.19 98 PHE A N 1
ATOM 746 C CA . PHE A 1 98 ? -7.506 -6.894 -2.614 1.00 97.19 98 PHE A CA 1
ATOM 747 C C . PHE A 1 98 ? -6.543 -6.073 -3.466 1.00 97.19 98 PHE A C 1
ATOM 749 O O . PHE A 1 98 ? -5.888 -6.632 -4.343 1.00 97.19 98 PHE A O 1
ATOM 756 N N . SER A 1 99 ? -6.402 -4.777 -3.180 1.00 95.56 99 SER A N 1
ATOM 757 C CA . SER A 1 99 ? -5.414 -3.933 -3.852 1.00 95.56 99 SER A CA 1
ATOM 758 C C . SER A 1 99 ? -3.995 -4.474 -3.663 1.00 95.56 99 SER A C 1
ATOM 760 O O . SER A 1 99 ? -3.271 -4.598 -4.648 1.00 95.56 99 SER A O 1
ATOM 762 N N . LYS A 1 100 ? -3.623 -4.868 -2.436 1.00 95.25 100 LYS A N 1
ATOM 763 C CA . LYS A 1 100 ? -2.292 -5.416 -2.141 1.00 95.25 100 LYS A CA 1
ATOM 764 C C . LYS A 1 100 ? -2.055 -6.806 -2.709 1.00 95.25 100 LYS A C 1
ATOM 766 O O . LYS A 1 100 ? -0.963 -7.076 -3.188 1.00 95.25 100 LYS A O 1
ATOM 771 N N . VAL A 1 101 ? -3.066 -7.673 -2.722 1.00 95.50 101 VAL A N 1
ATOM 772 C CA . VAL A 1 101 ? -2.968 -8.972 -3.408 1.00 95.50 101 VAL A CA 1
ATOM 773 C C . VAL A 1 101 ? -2.773 -8.773 -4.909 1.00 95.50 101 VAL A C 1
ATOM 775 O O . VAL A 1 101 ? -1.917 -9.423 -5.503 1.00 95.50 101 VAL A O 1
ATOM 778 N N . ALA A 1 102 ? -3.538 -7.866 -5.522 1.00 95.25 102 ALA A N 1
ATOM 779 C CA . ALA A 1 102 ? -3.447 -7.599 -6.951 1.00 95.25 102 ALA A CA 1
ATOM 780 C C . ALA A 1 102 ? -2.069 -7.045 -7.339 1.00 95.25 102 ALA A C 1
ATOM 782 O O . ALA A 1 102 ? -1.470 -7.526 -8.303 1.00 95.25 102 ALA A O 1
ATOM 783 N N . SER A 1 103 ? -1.531 -6.082 -6.586 1.00 92.94 103 SER A N 1
ATOM 784 C CA . SER A 1 103 ? -0.197 -5.530 -6.844 1.00 92.94 103 SER A CA 1
ATOM 785 C C . SER A 1 103 ? 0.921 -6.537 -6.555 1.00 92.94 103 SER A C 1
ATOM 787 O O . SER A 1 103 ? 1.845 -6.666 -7.352 1.00 92.94 103 SER A O 1
ATOM 789 N N . TRP A 1 104 ? 0.801 -7.329 -5.487 1.00 95.06 104 TRP A N 1
ATOM 790 C CA . TRP A 1 104 ? 1.751 -8.392 -5.157 1.00 95.06 104 TRP A CA 1
ATOM 791 C C . TRP A 1 104 ? 1.826 -9.476 -6.245 1.00 95.06 104 TRP A C 1
ATOM 793 O O . TRP A 1 104 ? 2.912 -9.802 -6.729 1.00 95.06 104 TRP A O 1
ATOM 803 N N . LEU A 1 105 ? 0.675 -10.006 -6.677 1.00 94.62 105 LEU A N 1
ATOM 804 C CA . LEU A 1 105 ? 0.611 -11.037 -7.717 1.00 94.62 105 LEU A CA 1
ATOM 805 C C . LEU A 1 105 ? 1.033 -10.501 -9.084 1.00 94.62 105 LEU A C 1
ATOM 807 O O . LEU A 1 105 ? 1.779 -11.172 -9.794 1.00 94.62 105 LEU A O 1
ATOM 811 N N . SER A 1 106 ? 0.593 -9.297 -9.459 1.00 93.25 106 SER A N 1
ATOM 812 C CA . SER A 1 106 ? 1.014 -8.697 -10.731 1.00 93.25 106 SER A CA 1
ATOM 813 C C . SER A 1 106 ? 2.519 -8.438 -10.753 1.00 93.25 106 SER A C 1
ATOM 815 O O . SER A 1 106 ? 3.164 -8.779 -11.739 1.00 93.25 106 SER A O 1
ATOM 817 N N . ALA A 1 107 ? 3.110 -7.952 -9.660 1.00 91.69 107 ALA A N 1
ATOM 818 C CA . ALA A 1 107 ? 4.556 -7.786 -9.553 1.00 91.69 107 ALA A CA 1
ATOM 819 C C . ALA A 1 107 ? 5.311 -9.117 -9.705 1.00 91.69 107 ALA A C 1
ATOM 821 O O . ALA A 1 107 ? 6.309 -9.171 -10.425 1.00 91.69 107 ALA A O 1
ATOM 822 N N . LEU A 1 108 ? 4.807 -10.204 -9.107 1.00 93.25 108 LEU A N 1
ATOM 823 C CA . LEU A 1 108 ? 5.375 -11.541 -9.291 1.00 93.25 108 LEU A CA 1
ATOM 824 C C . LEU A 1 108 ? 5.307 -11.991 -10.756 1.00 93.25 108 LEU A C 1
ATOM 826 O O . LEU A 1 108 ? 6.309 -12.438 -11.311 1.00 93.25 108 LEU A O 1
ATOM 830 N N . VAL A 1 109 ? 4.142 -11.850 -11.395 1.00 93.25 109 VAL A N 1
ATOM 831 C CA . VAL A 1 109 ? 3.949 -12.214 -12.807 1.00 93.25 109 VAL A CA 1
ATOM 832 C C . VAL A 1 109 ? 4.880 -11.404 -13.706 1.00 93.25 109 VAL A C 1
ATOM 834 O O . VAL A 1 109 ? 5.561 -11.978 -14.552 1.00 93.25 109 VAL A O 1
ATOM 837 N N . TYR A 1 110 ? 4.976 -10.090 -13.499 1.00 88.25 110 TYR A N 1
ATOM 838 C CA . TYR A 1 110 ? 5.872 -9.234 -14.273 1.00 88.25 110 TYR A CA 1
ATOM 839 C C . TYR A 1 110 ? 7.336 -9.622 -14.080 1.00 88.25 110 TYR A C 1
ATOM 841 O O . TYR A 1 110 ? 8.069 -9.713 -15.064 1.00 88.25 110 TYR A O 1
ATOM 849 N N . PHE A 1 111 ? 7.752 -9.912 -12.846 1.00 90.69 111 PHE A N 1
ATOM 850 C CA . PHE A 1 111 ? 9.118 -10.334 -12.558 1.00 90.69 111 PHE A CA 1
ATOM 851 C C . PHE A 1 111 ? 9.478 -11.667 -13.229 1.00 90.69 111 PHE A C 1
ATOM 853 O O . PHE A 1 111 ? 10.581 -11.815 -13.756 1.00 90.69 111 PHE A O 1
ATOM 860 N N . LEU A 1 112 ? 8.558 -12.637 -13.225 1.00 91.38 112 LEU A N 1
ATOM 861 C CA . LEU A 1 112 ? 8.805 -13.977 -13.763 1.00 91.38 1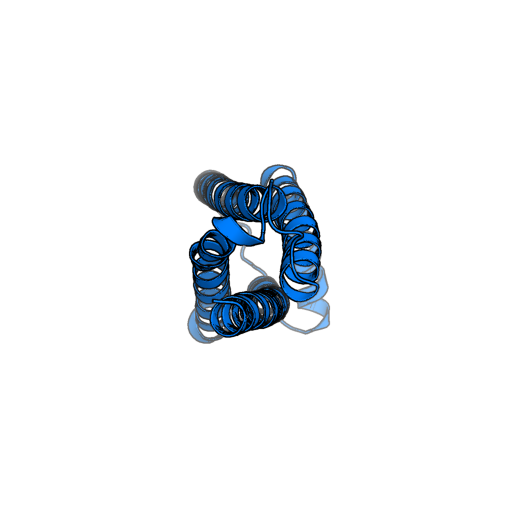12 LEU A CA 1
ATOM 862 C C . LEU A 1 112 ? 8.658 -14.063 -15.288 1.00 91.38 112 LEU A C 1
ATOM 864 O O . LEU A 1 112 ? 9.402 -14.818 -15.912 1.00 91.38 112 LEU A O 1
ATOM 868 N N . VAL A 1 113 ? 7.711 -13.323 -15.873 1.00 90.88 113 VAL A N 1
ATOM 869 C CA . VAL A 1 113 ? 7.261 -13.519 -17.264 1.00 90.88 113 VAL A CA 1
ATOM 870 C C . VAL A 1 113 ? 7.649 -12.365 -18.191 1.00 90.88 113 VAL A C 1
ATOM 872 O O . VAL A 1 113 ? 7.911 -12.603 -19.366 1.00 90.88 113 VAL A O 1
ATOM 875 N N . VAL A 1 114 ? 7.695 -11.123 -17.696 1.00 85.00 114 VAL A N 1
ATOM 876 C CA . VAL A 1 114 ? 7.886 -9.930 -18.544 1.00 85.00 114 VAL A CA 1
ATOM 877 C C . VAL A 1 114 ? 9.320 -9.421 -18.471 1.00 85.00 114 VAL A C 1
ATOM 879 O O . VAL A 1 114 ? 10.015 -9.336 -19.479 1.00 85.00 114 VAL A O 1
ATOM 882 N N . SER A 1 115 ? 9.768 -9.053 -17.273 1.00 82.06 115 SER A N 1
ATOM 883 C CA . SER A 1 115 ? 11.109 -8.533 -17.039 1.00 82.06 115 SER A CA 1
ATOM 884 C C . SER A 1 115 ? 11.505 -8.749 -15.588 1.00 82.06 115 SER A C 1
ATOM 886 O O . SER A 1 115 ? 10.825 -8.277 -14.669 1.00 82.06 115 SER A O 1
ATOM 888 N N . ARG A 1 116 ? 12.669 -9.381 -15.393 1.00 85.75 116 ARG A N 1
ATOM 889 C CA . ARG A 1 116 ? 13.337 -9.550 -14.093 1.00 85.75 116 ARG A CA 1
ATOM 890 C C . ARG A 1 116 ? 13.933 -8.229 -13.606 1.00 85.75 116 ARG A C 1
ATOM 892 O O . ARG A 1 116 ? 15.129 -8.132 -13.340 1.00 85.75 116 ARG A O 1
ATOM 899 N N . ALA A 1 117 ? 13.103 -7.195 -13.548 1.00 85.88 117 ALA A N 1
ATOM 900 C CA . ALA A 1 117 ? 13.492 -5.882 -13.086 1.00 85.88 117 ALA A CA 1
ATOM 901 C C . ALA A 1 117 ? 13.390 -5.788 -11.569 1.00 85.88 117 ALA A C 1
ATOM 903 O O . ALA A 1 117 ? 12.436 -6.283 -10.960 1.00 85.88 117 ALA A O 1
ATOM 904 N N . PHE A 1 118 ? 14.360 -5.111 -10.958 1.00 86.81 118 PHE A N 1
ATOM 905 C CA . PHE A 1 118 ? 14.411 -4.967 -9.504 1.00 86.81 118 PHE A CA 1
ATOM 906 C C . PHE A 1 118 ? 13.175 -4.255 -8.943 1.00 86.81 118 PHE A C 1
ATOM 908 O O . PHE A 1 118 ? 12.693 -4.626 -7.879 1.00 86.81 118 PHE A O 1
ATOM 915 N N . ALA A 1 119 ? 12.593 -3.307 -9.683 1.00 86.12 119 ALA A N 1
ATOM 916 C CA . ALA A 1 119 ? 11.370 -2.627 -9.263 1.00 86.12 119 ALA A CA 1
ATOM 917 C C . ALA A 1 119 ? 10.191 -3.592 -9.032 1.00 86.12 119 ALA A C 1
ATOM 919 O O . ALA A 1 119 ? 9.482 -3.451 -8.038 1.00 86.12 119 ALA A O 1
ATOM 920 N N . HIS A 1 120 ? 10.005 -4.602 -9.893 1.00 88.50 120 HIS A N 1
ATOM 921 C CA . HIS A 1 120 ? 8.952 -5.608 -9.701 1.00 88.50 120 HIS A CA 1
ATOM 922 C C . HIS A 1 120 ? 9.212 -6.443 -8.442 1.00 88.50 120 HIS A C 1
ATOM 924 O O . HIS A 1 120 ? 8.296 -6.696 -7.664 1.00 88.50 120 HIS A O 1
ATOM 930 N N . LEU A 1 121 ? 10.472 -6.811 -8.190 1.00 89.06 121 LEU A N 1
ATOM 931 C CA . LEU A 1 121 ? 10.848 -7.530 -6.974 1.00 89.06 121 LEU A CA 1
ATOM 932 C C . LEU A 1 121 ? 10.606 -6.686 -5.715 1.00 89.06 121 LEU A C 1
ATOM 934 O O . LEU A 1 121 ? 10.103 -7.201 -4.721 1.00 89.06 121 LEU A O 1
ATOM 938 N N . VAL A 1 122 ? 10.913 -5.388 -5.757 1.00 89.75 122 VAL A N 1
ATOM 939 C CA . VAL A 1 122 ? 10.650 -4.468 -4.642 1.00 89.75 122 VAL A CA 1
ATOM 940 C C . VAL A 1 122 ? 9.155 -4.372 -4.354 1.00 89.75 122 VAL A C 1
ATOM 942 O O . VAL A 1 122 ? 8.768 -4.514 -3.199 1.00 89.75 122 VAL A O 1
ATOM 945 N N . ILE A 1 123 ? 8.304 -4.200 -5.373 1.00 91.12 123 ILE A N 1
ATOM 946 C CA . ILE A 1 123 ? 6.844 -4.173 -5.178 1.00 91.12 123 ILE A CA 1
ATOM 947 C C . ILE A 1 123 ? 6.370 -5.489 -4.553 1.00 91.12 123 ILE A C 1
ATOM 949 O O . ILE A 1 123 ? 5.641 -5.468 -3.565 1.00 91.12 123 ILE A O 1
ATOM 953 N N . PHE A 1 124 ? 6.843 -6.629 -5.061 1.00 91.88 124 PHE A N 1
ATOM 954 C CA . PHE A 1 124 ? 6.520 -7.944 -4.508 1.00 91.88 124 PHE A CA 1
ATOM 955 C C . PHE A 1 124 ? 6.911 -8.071 -3.024 1.00 91.88 124 PHE A C 1
ATOM 957 O O . PHE A 1 124 ? 6.110 -8.513 -2.200 1.00 91.88 124 PHE A O 1
ATOM 964 N N . LEU A 1 125 ? 8.127 -7.653 -2.663 1.00 92.88 125 LEU A N 1
ATOM 965 C CA . LEU A 1 125 ? 8.636 -7.748 -1.293 1.00 92.88 125 LEU A CA 1
ATOM 966 C C . LEU A 1 125 ? 7.979 -6.754 -0.331 1.00 92.88 125 LEU A C 1
ATOM 968 O O . LEU A 1 125 ? 7.857 -7.061 0.851 1.00 92.88 125 LEU A O 1
ATOM 972 N N . VAL A 1 126 ? 7.566 -5.580 -0.808 1.00 92.56 126 VAL A N 1
ATOM 973 C CA . VAL A 1 126 ? 6.940 -4.537 0.019 1.00 92.56 126 VAL A CA 1
ATOM 974 C C . VAL A 1 126 ? 5.449 -4.798 0.213 1.00 92.56 126 VAL A C 1
ATOM 976 O O . VAL A 1 126 ? 4.939 -4.665 1.328 1.00 92.56 126 VAL A O 1
ATOM 979 N N . ASP A 1 127 ? 4.735 -5.195 -0.840 1.00 93.69 127 ASP A N 1
ATOM 980 C CA . ASP A 1 127 ? 3.285 -5.371 -0.759 1.00 93.69 127 ASP A CA 1
ATOM 981 C C . ASP A 1 127 ? 2.878 -6.652 -0.028 1.00 93.69 127 ASP A C 1
ATOM 983 O O . ASP A 1 127 ? 1.808 -6.672 0.582 1.00 93.69 127 ASP A O 1
ATOM 987 N N . PHE A 1 128 ? 3.730 -7.685 0.009 1.00 93.88 128 PHE A N 1
ATOM 988 C CA . PHE A 1 128 ? 3.431 -8.909 0.757 1.00 93.88 128 PHE A CA 1
ATOM 989 C C . PHE A 1 128 ? 3.284 -8.682 2.274 1.00 93.88 128 PHE A C 1
ATOM 991 O O . PHE A 1 128 ? 2.235 -9.044 2.815 1.00 93.88 128 PHE A O 1
ATOM 998 N N . PRO A 1 129 ? 4.245 -8.056 2.988 1.00 94.69 129 PRO A N 1
ATOM 999 C CA . PRO A 1 129 ? 4.075 -7.711 4.397 1.00 94.69 129 PRO A CA 1
ATOM 1000 C C . PRO A 1 129 ? 2.861 -6.817 4.649 1.00 94.69 129 PRO A C 1
ATOM 1002 O O . PRO A 1 129 ? 2.131 -7.044 5.611 1.00 94.69 129 PRO A O 1
ATOM 1005 N N . LEU A 1 130 ? 2.610 -5.827 3.784 1.00 94.62 130 LEU A N 1
ATOM 1006 C CA . LEU A 1 130 ? 1.463 -4.926 3.921 1.00 94.62 130 LEU A CA 1
ATOM 1007 C C . LEU A 1 130 ? 0.137 -5.685 3.807 1.00 94.62 130 LEU A C 1
ATOM 1009 O O . LEU A 1 130 ? -0.760 -5.489 4.629 1.00 94.62 130 LEU A O 1
ATOM 1013 N N . PHE A 1 131 ? 0.029 -6.588 2.833 1.00 96.00 131 PHE A N 1
ATOM 1014 C CA . PHE A 1 131 ? -1.096 -7.507 2.696 1.00 96.00 131 PHE A CA 1
ATOM 1015 C C . PHE A 1 131 ? -1.250 -8.390 3.941 1.00 96.00 131 PHE A C 1
ATOM 1017 O O . PHE A 1 131 ? -2.312 -8.388 4.568 1.00 96.00 131 PHE A O 1
ATOM 1024 N N . ALA A 1 132 ? -0.193 -9.111 4.321 1.00 96.56 132 ALA A N 1
ATOM 1025 C CA . ALA A 1 132 ? -0.230 -10.088 5.403 1.00 96.56 132 ALA A CA 1
ATOM 1026 C C . ALA A 1 132 ? -0.609 -9.442 6.743 1.00 96.56 132 ALA A C 1
ATOM 1028 O O . ALA A 1 132 ? -1.473 -9.954 7.457 1.00 96.56 132 ALA A O 1
ATOM 1029 N N . LEU A 1 133 ? -0.020 -8.286 7.058 1.00 97.38 133 LEU A N 1
ATOM 1030 C CA . LEU A 1 133 ? -0.319 -7.536 8.276 1.00 97.38 133 LEU A CA 1
ATOM 1031 C C . LEU A 1 133 ? -1.741 -6.967 8.256 1.00 97.38 133 LEU A C 1
ATOM 1033 O O . LEU A 1 133 ? -2.447 -7.075 9.258 1.00 97.38 133 LEU A O 1
ATOM 1037 N N . THR A 1 134 ? -2.212 -6.450 7.117 1.00 96.94 134 THR A N 1
ATOM 1038 C CA . THR A 1 134 ? -3.599 -5.968 7.001 1.00 96.94 134 THR A CA 1
ATOM 1039 C C . THR A 1 134 ? -4.599 -7.100 7.227 1.00 96.94 134 THR A C 1
ATOM 1041 O O . THR A 1 134 ? -5.539 -6.931 8.002 1.00 96.94 134 THR A O 1
ATOM 1044 N N . VAL A 1 135 ? -4.379 -8.276 6.627 1.00 97.25 135 VAL A N 1
ATOM 1045 C CA . VAL A 1 135 ? -5.214 -9.465 6.862 1.00 97.25 135 VAL A CA 1
ATOM 1046 C C . VAL A 1 135 ? -5.157 -9.897 8.324 1.00 97.25 135 VAL A C 1
ATOM 1048 O O . VAL A 1 135 ? -6.197 -10.194 8.910 1.00 97.25 135 VAL A O 1
ATOM 1051 N N . PHE A 1 136 ? -3.965 -9.921 8.923 1.00 97.69 136 PHE A N 1
ATOM 1052 C CA . PHE A 1 136 ? -3.779 -10.304 10.318 1.00 97.69 136 PHE A CA 1
ATOM 1053 C C . PHE A 1 136 ? -4.598 -9.415 11.262 1.00 97.69 136 PHE A C 1
ATOM 1055 O O . PHE A 1 136 ? -5.417 -9.932 12.026 1.00 97.69 136 PHE A O 1
ATOM 1062 N N . PHE A 1 137 ? -4.448 -8.089 11.175 1.00 96.75 137 PHE A N 1
ATOM 1063 C CA . PHE A 1 137 ? -5.189 -7.159 12.032 1.00 96.75 137 PHE A CA 1
ATOM 1064 C C . PHE A 1 137 ? -6.691 -7.159 11.738 1.00 96.75 137 PHE A C 1
ATOM 1066 O O . PHE A 1 137 ? -7.491 -7.126 12.673 1.00 96.75 137 PHE A O 1
ATOM 1073 N N . TYR A 1 138 ? -7.086 -7.256 10.465 1.00 96.56 138 TYR A N 1
ATOM 1074 C CA . TYR A 1 138 ? -8.493 -7.335 10.070 1.00 96.56 138 TYR A CA 1
ATOM 1075 C C . TYR A 1 138 ? -9.183 -8.572 10.658 1.00 96.56 138 TYR A C 1
ATOM 1077 O O . TYR A 1 138 ? -10.231 -8.449 11.292 1.00 96.56 138 TYR A O 1
ATOM 1085 N N . ARG A 1 139 ? -8.577 -9.761 10.522 1.00 95.81 139 ARG A N 1
ATOM 1086 C CA . ARG A 1 139 ? -9.131 -11.002 11.087 1.00 95.81 139 ARG A CA 1
ATOM 1087 C C . ARG A 1 139 ? -9.247 -10.917 12.603 1.00 95.81 139 ARG A C 1
ATOM 1089 O O . ARG A 1 139 ? -10.278 -11.291 13.147 1.00 95.81 139 ARG A O 1
ATOM 1096 N N . ARG A 1 140 ? -8.226 -10.375 13.274 1.00 94.44 140 ARG A N 1
ATOM 1097 C CA . ARG A 1 140 ? -8.214 -10.232 14.735 1.00 94.44 140 ARG A CA 1
ATOM 1098 C C . ARG A 1 140 ? -9.334 -9.317 15.237 1.00 94.44 140 ARG A C 1
ATOM 1100 O O . ARG A 1 140 ? -10.026 -9.673 16.184 1.00 94.44 140 ARG A O 1
ATOM 1107 N N . ALA A 1 141 ? -9.540 -8.176 14.578 1.00 92.75 141 ALA A N 1
ATOM 1108 C CA . ALA A 1 141 ? -10.613 -7.239 14.909 1.00 92.75 141 ALA A CA 1
ATOM 1109 C C . ALA A 1 141 ? -12.011 -7.801 14.605 1.00 92.75 141 ALA A C 1
ATOM 1111 O O . ALA A 1 141 ? -12.966 -7.503 15.320 1.00 92.75 141 ALA A O 1
ATOM 1112 N N . ARG A 1 142 ? -12.144 -8.629 13.562 1.00 92.44 142 ARG A N 1
ATOM 1113 C CA . ARG A 1 142 ? -13.413 -9.282 13.221 1.00 92.44 142 ARG A CA 1
ATOM 1114 C C . ARG A 1 142 ? -13.785 -10.364 14.236 1.00 92.44 142 ARG A C 1
ATOM 1116 O O . ARG A 1 142 ? -14.873 -10.307 14.790 1.00 92.44 142 ARG A O 1
ATOM 1123 N N . THR A 1 143 ? -12.859 -11.265 14.563 1.00 91.12 143 THR A N 1
ATOM 1124 C CA . THR A 1 143 ? -13.098 -12.322 15.560 1.00 91.12 143 THR A CA 1
ATOM 1125 C C . THR A 1 143 ? -13.430 -11.758 16.944 1.00 91.12 143 THR A C 1
ATOM 1127 O O . THR A 1 143 ? -14.311 -12.285 17.612 1.00 91.12 143 THR A O 1
ATOM 1130 N N . ALA A 1 144 ? -12.777 -10.669 17.369 1.00 87.50 144 ALA A N 1
ATOM 1131 C CA . ALA A 1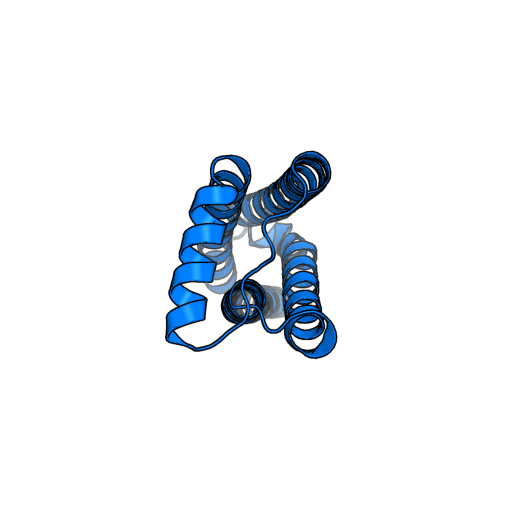 144 ? -13.088 -10.023 18.647 1.00 87.50 144 ALA A CA 1
ATOM 1132 C C . ALA A 1 144 ? -14.518 -9.460 18.702 1.00 87.50 144 ALA A C 1
ATOM 1134 O O . ALA A 1 144 ? -15.168 -9.507 19.749 1.00 87.50 144 ALA A O 1
ATOM 1135 N N . ALA A 1 145 ? -15.024 -8.953 17.577 1.00 80.62 145 ALA A N 1
ATOM 1136 C CA . ALA A 1 145 ? -16.393 -8.467 17.485 1.00 80.62 145 ALA A CA 1
ATOM 1137 C C . ALA A 1 145 ? -17.411 -9.613 17.545 1.00 80.62 145 ALA A C 1
ATOM 1139 O O . ALA A 1 145 ? -18.389 -9.498 18.276 1.00 80.62 145 ALA A O 1
ATOM 1140 N N . ASP A 1 146 ? -17.135 -10.729 16.864 1.00 80.69 146 ASP A N 1
ATOM 1141 C CA . ASP A 1 146 ? -17.997 -11.918 16.882 1.00 80.69 146 ASP A CA 1
ATOM 1142 C C . ASP A 1 146 ? -18.075 -12.557 18.283 1.00 80.69 146 ASP A C 1
ATOM 1144 O O . ASP A 1 146 ? -19.096 -13.127 18.642 1.00 80.69 146 ASP A O 1
ATOM 1148 N N . SER A 1 147 ? -17.019 -12.441 19.101 1.00 75.19 147 SER A N 1
ATOM 1149 C CA . SER A 1 147 ? -17.021 -12.915 20.497 1.00 75.19 147 SER A CA 1
ATOM 1150 C C . SER A 1 147 ? -17.699 -11.971 21.500 1.00 75.19 147 SER A C 1
ATOM 1152 O O . SER A 1 147 ? -17.831 -12.330 22.667 1.00 75.19 147 SER A O 1
ATOM 1154 N N . SER A 1 148 ? -18.055 -10.753 21.079 1.00 65.12 148 SER A N 1
ATOM 1155 C CA . SER A 1 148 ? -18.621 -9.707 21.948 1.00 65.12 148 SER A CA 1
ATOM 1156 C C . SER A 1 148 ? -20.125 -9.477 21.740 1.00 65.12 148 SER A C 1
ATOM 1158 O O . SER A 1 148 ? -20.700 -8.649 22.448 1.00 65.12 148 SER A O 1
ATOM 1160 N N . GLY A 1 149 ? -20.734 -10.140 20.751 1.00 55.62 149 GLY A N 1
ATOM 1161 C CA . GLY A 1 149 ? -22.170 -10.096 20.446 1.00 55.62 149 GLY A CA 1
ATOM 1162 C C . GLY A 1 149 ? -22.880 -11.364 20.891 1.00 55.62 149 GLY A C 1
ATOM 1163 O O . GLY A 1 149 ? -24.081 -11.248 21.213 1.00 55.62 149 GLY A O 1
#

pLDDT: mean 88.85, std 11.21, range [38.38, 98.25]

Foldseek 3Di:
DDDDQDPLLVVLLVLLVVLLVCLLVVLVCCLPPVPVVQVVQQVVCVVVVFDRPDPDDPPVSNVVSVVSSVLSVQLSVLSVQCNVPVLPSLCSLVSVLVVLVVQLVVLVCCCVPPGVGSVSVVSNVVSVVSNVVSVVSSVSSVVVNVVVD

Sequence (149 aa):
MGATATKEEKQLGYWMAMSAFLYFSGGLVFLLFPRPLLLVLDSLGKIVHLAPVLPGAMLAERFWNLLAFSMAMTITTASVVVVRNPAANKDFCIPVIFSKVASWLSALVYFLVVSRAFAHLVIFLVDFPLFALTVFFYRRARTAADSSG